Protein AF-A0A7W1HFE2-F1 (afdb_monomer_lite)

Sequence (95 aa):
MDTNTKRPKNLLSELVVEIARILEVDYEGAASTTFRKEKKKKGFEGDATFYFKNVAVIRGKSDINLSIDPPPELVIEVDITHGSLPKFPIFLRSA

Secondary structure (DSSP, 8-state):
---TTHHHHHHHHHHHHHHHHHTT---EETT-S---S----SS---SEEEESSSHHHHTT-SS--TTTSPPPSEEE-----SS------------

Structure (mmCIF, N/CA/C/O backbone):
data_AF-A0A7W1HFE2-F1
#
_entry.id   AF-A0A7W1HFE2-F1
#
loop_
_atom_site.group_PDB
_atom_site.id
_atom_site.type_symbol
_atom_site.label_atom_id
_atom_site.label_alt_id
_atom_site.label_comp_id
_atom_site.label_asym_id
_atom_site.label_entity_id
_atom_site.label_seq_id
_atom_site.pdbx_PDB_ins_code
_atom_site.Cartn_x
_atom_site.Cartn_y
_atom_site.Cartn_z
_atom_site.occupancy
_atom_site.B_iso_or_equiv
_atom_site.auth_seq_id
_atom_site.auth_comp_id
_atom_site.auth_asym_id
_atom_site.auth_atom_id
_atom_site.pdbx_PDB_model_num
ATOM 1 N N . MET A 1 1 ? -6.449 24.382 -7.184 1.00 43.28 1 MET A N 1
ATOM 2 C CA . MET A 1 1 ? -6.443 22.922 -6.936 1.00 43.28 1 MET A CA 1
ATOM 3 C C . MET A 1 1 ? -5.002 22.558 -6.637 1.00 43.28 1 MET A C 1
ATOM 5 O O . MET A 1 1 ? -4.181 22.696 -7.529 1.00 43.28 1 MET A O 1
ATOM 9 N N . ASP A 1 2 ? -4.688 22.265 -5.377 1.00 45.16 2 ASP A N 1
ATOM 10 C CA . ASP A 1 2 ? -3.312 22.270 -4.866 1.00 45.16 2 ASP A CA 1
ATOM 11 C C . ASP A 1 2 ? -2.477 21.118 -5.457 1.00 45.16 2 ASP A C 1
ATOM 13 O O . ASP A 1 2 ? -2.805 19.939 -5.301 1.00 45.16 2 ASP A O 1
ATOM 17 N N . THR A 1 3 ? -1.452 21.464 -6.234 1.00 50.53 3 THR A N 1
ATOM 18 C CA . THR A 1 3 ? -0.586 20.526 -6.964 1.00 50.53 3 THR A CA 1
ATOM 19 C C . THR A 1 3 ? 0.562 20.002 -6.107 1.00 50.53 3 THR A C 1
ATOM 21 O O . THR A 1 3 ? 1.232 19.055 -6.516 1.00 50.53 3 THR A O 1
ATOM 24 N N . ASN A 1 4 ? 0.787 20.591 -4.928 1.00 52.66 4 ASN A N 1
ATOM 25 C CA . ASN A 1 4 ? 1.964 20.305 -4.115 1.00 52.66 4 ASN A CA 1
ATOM 26 C C . ASN A 1 4 ? 1.852 18.959 -3.376 1.00 52.66 4 ASN A C 1
ATOM 28 O O . ASN A 1 4 ? 2.805 18.190 -3.348 1.00 52.66 4 ASN A O 1
ATOM 32 N N . THR A 1 5 ? 0.658 18.594 -2.894 1.00 53.22 5 THR A N 1
ATOM 33 C CA . THR A 1 5 ? 0.414 17.324 -2.176 1.00 53.22 5 THR A CA 1
ATOM 34 C C . THR A 1 5 ? 0.399 16.090 -3.076 1.00 53.22 5 THR A C 1
ATOM 36 O O . THR A 1 5 ? 0.737 14.992 -2.644 1.00 53.22 5 THR A O 1
ATOM 39 N N . LYS A 1 6 ? 0.048 16.247 -4.357 1.00 59.28 6 LYS A N 1
ATOM 40 C CA . LYS A 1 6 ? -0.051 15.110 -5.288 1.00 59.28 6 LYS A CA 1
ATOM 41 C C . LYS A 1 6 ? 1.307 14.564 -5.724 1.00 59.28 6 LYS A C 1
ATOM 43 O O . LYS A 1 6 ? 1.410 13.377 -6.012 1.00 59.28 6 LYS A O 1
ATOM 48 N N . ARG A 1 7 ? 2.337 15.414 -5.797 1.00 68.56 7 ARG A N 1
ATOM 49 C CA . ARG A 1 7 ? 3.654 15.009 -6.310 1.00 68.56 7 ARG A CA 1
ATOM 50 C C . ARG A 1 7 ? 4.366 13.990 -5.408 1.00 68.56 7 ARG A C 1
ATOM 52 O O . ARG A 1 7 ? 4.742 12.950 -5.937 1.00 68.56 7 ARG A O 1
ATOM 59 N N . PRO A 1 8 ? 4.530 14.219 -4.090 1.00 75.44 8 PRO A N 1
ATOM 60 C CA . PRO A 1 8 ? 5.283 13.294 -3.240 1.00 75.44 8 PRO A CA 1
ATOM 61 C C . PRO A 1 8 ? 4.614 11.922 -3.118 1.00 75.44 8 PRO A C 1
ATOM 63 O O . PRO A 1 8 ? 5.281 10.903 -3.258 1.00 75.44 8 PRO A O 1
ATOM 66 N N . LYS A 1 9 ? 3.285 11.889 -2.950 1.00 75.75 9 LYS A N 1
ATOM 67 C CA . LYS A 1 9 ? 2.500 10.646 -2.910 1.00 75.75 9 LYS A CA 1
ATOM 68 C C . LYS A 1 9 ? 2.717 9.789 -4.160 1.00 75.75 9 LYS A C 1
ATOM 70 O O . LYS A 1 9 ? 2.949 8.586 -4.047 1.00 75.75 9 LYS A O 1
ATOM 75 N N . ASN A 1 10 ? 2.601 10.394 -5.343 1.00 80.62 10 ASN A N 1
ATOM 76 C CA . ASN A 1 10 ? 2.713 9.660 -6.601 1.00 80.62 10 ASN A CA 1
ATOM 77 C C . ASN A 1 10 ? 4.125 9.103 -6.786 1.00 80.62 10 ASN A C 1
ATOM 79 O O . ASN A 1 10 ? 4.262 7.925 -7.087 1.00 80.62 10 ASN A O 1
ATOM 83 N N . LEU A 1 11 ? 5.152 9.909 -6.501 1.00 83.81 11 LEU A N 1
ATOM 84 C CA . LEU A 1 11 ? 6.547 9.470 -6.578 1.00 83.81 11 LEU A CA 1
ATOM 85 C C . LEU A 1 11 ? 6.834 8.291 -5.642 1.00 83.81 11 LEU A C 1
ATOM 87 O O . LEU A 1 11 ? 7.472 7.327 -6.050 1.00 83.81 11 LEU A O 1
ATOM 91 N N . LEU A 1 12 ? 6.341 8.336 -4.401 1.00 86.31 12 LEU A N 1
ATOM 92 C CA . LEU A 1 12 ? 6.504 7.227 -3.457 1.00 86.31 12 LEU A CA 1
ATOM 93 C C . LEU A 1 12 ? 5.760 5.968 -3.917 1.00 86.31 12 LEU A C 1
ATOM 95 O O . LEU A 1 12 ? 6.280 4.865 -3.783 1.00 86.31 12 LEU A O 1
ATOM 99 N N . SER A 1 13 ? 4.568 6.128 -4.491 1.00 86.69 13 SER A N 1
ATOM 100 C CA . SER A 1 13 ? 3.792 5.005 -5.026 1.00 86.69 13 SER A CA 1
ATOM 101 C C . SER A 1 13 ? 4.492 4.358 -6.226 1.00 86.69 13 SER A C 1
ATOM 103 O O . SER A 1 13 ? 4.592 3.136 -6.290 1.00 86.69 13 SER A O 1
ATOM 105 N N . GLU A 1 14 ? 5.011 5.168 -7.152 1.00 88.06 14 GLU A N 1
ATOM 106 C CA . GLU A 1 14 ? 5.792 4.713 -8.308 1.00 88.06 14 GLU A CA 1
ATOM 107 C C . GLU A 1 14 ? 7.075 4.006 -7.868 1.00 88.06 14 GLU A C 1
ATOM 109 O O . GLU A 1 14 ? 7.376 2.925 -8.365 1.00 88.06 14 GLU A O 1
ATOM 114 N N . LEU A 1 15 ? 7.787 4.554 -6.879 1.00 90.62 15 LEU A N 1
ATOM 115 C CA . LEU A 1 15 ? 8.989 3.932 -6.329 1.00 90.62 15 LEU A CA 1
ATOM 116 C C . LEU A 1 15 ? 8.700 2.540 -5.755 1.00 90.62 15 LEU A C 1
ATOM 118 O O . LEU A 1 15 ? 9.439 1.600 -6.031 1.00 90.62 15 LEU A O 1
ATOM 122 N N . VAL A 1 16 ? 7.625 2.392 -4.977 1.00 90.75 16 VAL A N 1
ATOM 123 C CA . VAL A 1 16 ? 7.226 1.091 -4.417 1.00 90.75 16 VAL A CA 1
ATOM 124 C C . VAL A 1 16 ? 6.904 0.088 -5.522 1.00 90.75 16 VAL A C 1
ATOM 126 O O . VAL A 1 16 ? 7.335 -1.061 -5.443 1.00 90.75 16 VAL A O 1
ATOM 129 N N . VAL A 1 17 ? 6.188 0.521 -6.561 1.00 91.38 17 VAL A N 1
ATOM 130 C CA . VAL A 1 17 ? 5.875 -0.319 -7.723 1.00 91.38 17 VAL A CA 1
ATOM 131 C C . VAL A 1 17 ? 7.145 -0.769 -8.442 1.00 91.38 17 VAL A C 1
ATOM 133 O O . VAL A 1 17 ? 7.286 -1.954 -8.730 1.00 91.38 17 VAL A O 1
ATOM 136 N N . GLU A 1 18 ? 8.081 0.140 -8.709 1.00 93.75 18 GLU A N 1
ATOM 137 C CA . GLU A 1 18 ? 9.337 -0.206 -9.378 1.00 93.75 18 GLU A CA 1
ATOM 138 C C . GLU A 1 18 ? 10.197 -1.150 -8.531 1.00 93.75 18 GLU A C 1
ATOM 140 O O . GLU A 1 18 ? 10.735 -2.120 -9.058 1.00 93.75 18 GLU A O 1
ATOM 145 N N . ILE A 1 19 ? 10.262 -0.946 -7.212 1.00 94.94 19 ILE A N 1
ATOM 146 C CA . ILE A 1 19 ? 10.945 -1.878 -6.305 1.00 94.94 19 ILE A CA 1
ATOM 147 C C . ILE A 1 19 ? 10.291 -3.264 -6.366 1.00 94.94 19 ILE A C 1
ATOM 149 O O . ILE A 1 19 ? 10.998 -4.257 -6.510 1.00 94.94 19 ILE A O 1
ATOM 153 N N . ALA A 1 20 ? 8.960 -3.348 -6.299 1.00 93.44 20 ALA A N 1
ATOM 154 C CA . ALA A 1 20 ? 8.251 -4.624 -6.378 1.00 93.44 20 ALA A CA 1
ATOM 155 C C . ALA A 1 20 ? 8.508 -5.337 -7.715 1.00 93.44 20 ALA A C 1
ATOM 157 O O . ALA A 1 20 ? 8.765 -6.538 -7.725 1.00 93.44 20 ALA A O 1
ATOM 158 N N . ARG A 1 21 ? 8.530 -4.594 -8.830 1.00 92.00 21 ARG A N 1
ATOM 159 C CA . ARG A 1 21 ? 8.869 -5.124 -10.161 1.00 92.00 21 ARG A CA 1
ATOM 160 C C . ARG A 1 21 ? 10.294 -5.659 -10.229 1.00 92.00 21 ARG A C 1
ATOM 162 O O . ARG A 1 21 ? 10.487 -6.773 -10.697 1.00 92.00 21 ARG A O 1
ATOM 169 N N . ILE A 1 22 ? 11.277 -4.888 -9.759 1.00 96.81 22 ILE A N 1
ATOM 170 C CA . ILE A 1 22 ? 12.696 -5.282 -9.764 1.00 96.81 22 ILE A CA 1
ATOM 171 C C . ILE A 1 22 ? 12.925 -6.526 -8.902 1.00 96.81 22 ILE A C 1
ATOM 173 O O . ILE A 1 22 ? 13.741 -7.374 -9.249 1.00 96.81 22 ILE A O 1
ATOM 177 N N . LEU A 1 23 ? 12.211 -6.632 -7.781 1.00 96.50 23 LEU A N 1
ATOM 178 C CA . LEU A 1 23 ? 12.295 -7.775 -6.874 1.00 96.50 23 LEU A CA 1
ATOM 179 C C . LEU A 1 23 ? 11.399 -8.953 -7.290 1.00 96.50 23 LEU A C 1
ATOM 181 O O . LEU A 1 23 ? 11.365 -9.947 -6.570 1.00 96.50 23 LEU A O 1
ATOM 185 N N . GLU A 1 24 ? 10.668 -8.841 -8.404 1.00 96.19 24 GLU A N 1
ATOM 186 C CA . GLU A 1 24 ? 9.688 -9.831 -8.875 1.00 96.19 24 GLU A CA 1
ATOM 187 C C . GLU A 1 24 ? 8.655 -10.228 -7.800 1.00 96.19 24 GLU A C 1
ATOM 189 O O . GLU A 1 24 ? 8.185 -11.364 -7.725 1.00 96.19 24 GLU A O 1
ATOM 194 N N . VAL A 1 25 ? 8.280 -9.269 -6.950 1.00 94.38 25 VAL A N 1
ATOM 195 C CA . VAL A 1 25 ? 7.262 -9.441 -5.912 1.00 94.38 25 VAL A CA 1
ATOM 196 C C . VAL A 1 25 ? 5.909 -9.023 -6.478 1.00 94.38 25 VAL A C 1
ATOM 198 O O . VAL A 1 25 ? 5.731 -7.879 -6.901 1.00 94.38 25 VAL A O 1
ATOM 201 N N . ASP A 1 26 ? 4.940 -9.941 -6.464 1.00 94.19 26 ASP A N 1
ATOM 202 C CA . ASP A 1 26 ? 3.567 -9.620 -6.856 1.00 94.19 26 ASP A CA 1
ATOM 203 C C . ASP A 1 26 ? 2.973 -8.582 -5.897 1.00 94.19 26 ASP A C 1
ATOM 205 O O . ASP A 1 26 ? 3.245 -8.590 -4.692 1.00 94.19 26 ASP A O 1
ATOM 209 N N . TYR A 1 27 ? 2.160 -7.674 -6.428 1.00 91.56 27 TYR A N 1
ATOM 210 C CA . TYR A 1 27 ? 1.559 -6.609 -5.637 1.00 91.56 27 TYR A CA 1
ATOM 211 C C . TYR A 1 27 ? 0.146 -6.257 -6.111 1.00 91.56 27 TYR A C 1
ATOM 213 O O . TYR A 1 27 ? -0.226 -6.458 -7.268 1.00 91.56 27 TYR A O 1
ATOM 221 N N . GLU A 1 28 ? -0.649 -5.697 -5.203 1.00 89.31 28 GLU A N 1
ATOM 222 C CA . GLU A 1 28 ? -1.948 -5.091 -5.499 1.00 89.31 28 GLU A CA 1
ATOM 223 C C . GLU A 1 28 ? -2.039 -3.753 -4.764 1.00 89.31 28 GLU A C 1
ATOM 225 O O . GLU A 1 28 ? -1.972 -3.694 -3.536 1.00 89.31 28 GLU A O 1
ATOM 230 N N . GLY A 1 29 ? -2.142 -2.659 -5.516 1.00 78.75 29 GLY A N 1
ATOM 231 C CA . GLY A 1 29 ? -2.259 -1.321 -4.944 1.00 78.75 29 GLY A CA 1
ATOM 232 C C . GLY A 1 29 ? -3.725 -0.925 -4.818 1.00 78.75 29 GLY A C 1
ATOM 233 O O . GLY A 1 29 ? -4.392 -0.747 -5.835 1.00 78.75 29 GLY A O 1
ATOM 234 N N . ALA A 1 30 ? -4.229 -0.675 -3.607 1.00 59.97 30 ALA A N 1
ATOM 235 C CA . ALA A 1 30 ? -5.632 -0.263 -3.439 1.00 59.97 30 ALA A CA 1
ATOM 236 C C . ALA A 1 30 ? -5.905 1.175 -3.940 1.00 59.97 30 ALA A C 1
ATOM 238 O O . ALA A 1 30 ? -7.052 1.606 -4.027 1.00 59.97 30 ALA A O 1
ATOM 239 N N . ALA A 1 31 ? -4.854 1.915 -4.317 1.00 54.16 31 ALA A N 1
ATOM 240 C CA . ALA A 1 31 ? -4.927 3.234 -4.949 1.00 54.16 31 ALA A CA 1
ATOM 241 C C . ALA A 1 31 ? -4.776 3.197 -6.490 1.00 54.16 31 ALA A C 1
ATOM 243 O O . ALA A 1 31 ? -4.714 4.252 -7.120 1.00 54.16 31 ALA A O 1
ATOM 244 N N . SER A 1 32 ? -4.706 2.009 -7.110 1.00 40.62 32 SER A N 1
ATOM 245 C CA . SER A 1 32 ? -4.401 1.814 -8.543 1.00 40.62 32 SER A CA 1
ATOM 246 C C . SER A 1 32 ? -5.554 2.120 -9.510 1.00 40.62 32 SER A C 1
ATOM 248 O O . SER A 1 32 ? -5.478 1.835 -10.706 1.00 40.62 32 SER A O 1
ATOM 250 N N . THR A 1 33 ? -6.625 2.748 -9.052 1.00 35.31 33 THR A N 1
ATOM 251 C CA . THR A 1 33 ? -7.455 3.522 -9.968 1.00 35.31 33 THR A CA 1
ATOM 252 C C . THR A 1 33 ? -7.306 4.963 -9.579 1.00 35.31 33 THR A C 1
ATOM 254 O O . THR A 1 33 ? -7.276 5.320 -8.407 1.00 35.31 33 THR A O 1
ATOM 257 N N . THR A 1 34 ? -7.176 5.801 -10.591 1.00 39.84 34 THR A N 1
ATOM 258 C CA . THR A 1 34 ? -7.368 7.236 -10.530 1.00 39.84 34 THR A CA 1
ATOM 259 C C . THR A 1 34 ? -8.694 7.543 -9.821 1.00 39.84 34 THR A C 1
ATOM 261 O O . THR A 1 34 ? -9.708 7.822 -10.455 1.00 39.84 34 THR A O 1
ATOM 264 N N . PHE A 1 35 ? -8.715 7.483 -8.492 1.00 41.16 35 PHE A N 1
ATOM 265 C CA . PHE A 1 35 ? -9.868 7.816 -7.688 1.00 41.16 35 PHE A CA 1
ATOM 266 C C . PHE A 1 35 ? -9.910 9.334 -7.654 1.00 41.16 35 PHE A C 1
ATOM 268 O O . PHE A 1 35 ? -9.346 10.022 -6.798 1.00 41.16 35 PHE A O 1
ATOM 275 N N . ARG A 1 36 ? -10.620 9.870 -8.653 1.00 32.31 36 ARG A N 1
ATOM 276 C CA . ARG A 1 36 ? -11.507 11.001 -8.422 1.00 32.31 36 ARG A CA 1
ATOM 277 C C . ARG A 1 36 ? -12.097 10.831 -7.024 1.00 32.31 36 ARG A C 1
ATOM 279 O O . ARG A 1 36 ? -12.649 9.782 -6.706 1.00 32.31 36 ARG A O 1
ATOM 286 N N . LYS A 1 37 ? -11.913 11.868 -6.208 1.00 41.03 37 LYS A N 1
ATOM 287 C CA . LYS A 1 37 ? -12.656 12.116 -4.975 1.00 41.03 37 LYS A CA 1
ATOM 288 C C . LYS A 1 37 ? -14.090 11.623 -5.152 1.00 41.03 37 LYS A C 1
ATOM 290 O O . LYS A 1 37 ? -14.834 12.302 -5.840 1.00 41.03 37 LYS A O 1
ATOM 295 N N . GLU A 1 38 ? -14.418 10.467 -4.590 1.00 36.72 38 GLU A N 1
ATOM 296 C CA . GLU A 1 38 ? -15.760 10.032 -4.186 1.00 36.72 38 GLU A CA 1
ATOM 297 C C . GLU A 1 38 ? -15.744 8.529 -3.907 1.00 36.72 38 GLU A C 1
ATOM 299 O O . GLU A 1 38 ? -16.135 7.707 -4.727 1.00 36.72 38 GLU A O 1
ATOM 304 N N . LYS A 1 39 ? -15.303 8.165 -2.705 1.00 35.94 39 LYS A N 1
ATOM 305 C CA . LYS A 1 39 ? -16.185 7.575 -1.689 1.00 35.94 39 LYS A CA 1
ATOM 306 C C . LYS A 1 39 ? -15.358 7.247 -0.452 1.00 35.94 39 LYS A C 1
ATOM 308 O O . LYS A 1 39 ? -14.605 6.290 -0.408 1.00 35.94 39 LYS A O 1
ATOM 313 N N . LYS A 1 40 ? -15.546 8.104 0.550 1.00 52.09 40 LYS A N 1
ATOM 314 C CA . LYS A 1 40 ? -15.226 7.861 1.955 1.00 52.09 40 LYS A CA 1
ATOM 315 C C . LYS A 1 40 ? -15.965 6.609 2.418 1.00 52.09 40 LYS A C 1
ATOM 317 O O . LYS A 1 40 ? -17.190 6.593 2.263 1.00 52.09 40 LYS A O 1
ATOM 322 N N . LYS A 1 41 ? -15.268 5.653 3.040 1.00 37.31 41 LYS A N 1
A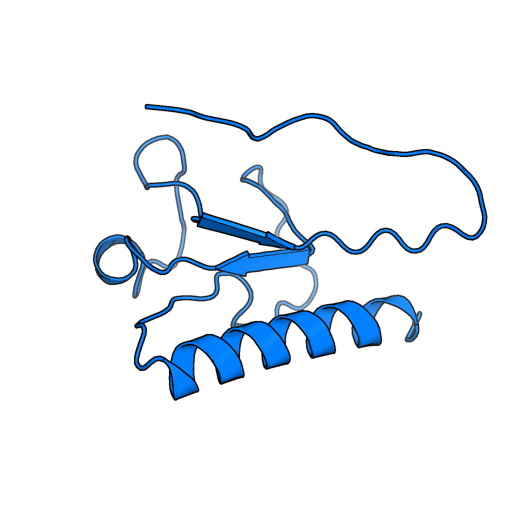TOM 323 C CA . LYS A 1 41 ? -15.827 4.730 4.046 1.00 37.31 41 LYS A CA 1
ATOM 324 C C . LYS A 1 41 ? -14.718 3.851 4.654 1.00 37.31 41 LYS A C 1
ATOM 326 O O . LYS A 1 41 ? -14.497 2.731 4.228 1.00 37.31 41 LYS A O 1
ATOM 331 N N . LYS A 1 42 ? -14.134 4.351 5.749 1.00 41.44 42 LYS A N 1
ATOM 332 C CA . LYS A 1 42 ? -13.686 3.592 6.936 1.00 41.44 42 LYS A CA 1
ATOM 333 C C . LYS A 1 42 ? -12.914 2.285 6.659 1.00 41.44 42 LYS A C 1
ATOM 335 O O . LYS A 1 42 ? -13.326 1.216 7.102 1.00 41.44 42 LYS A O 1
ATOM 340 N N . GLY A 1 43 ? -11.727 2.387 6.078 1.00 48.25 43 GLY A N 1
ATOM 341 C CA . GLY A 1 43 ? -10.713 1.337 6.198 1.00 48.25 43 GLY A CA 1
ATOM 342 C C . GLY A 1 43 ? -9.332 1.904 5.918 1.00 48.25 43 GLY A C 1
ATOM 343 O O . GLY A 1 43 ? -9.214 2.581 4.914 1.00 48.25 43 GLY A O 1
ATOM 344 N N . PHE A 1 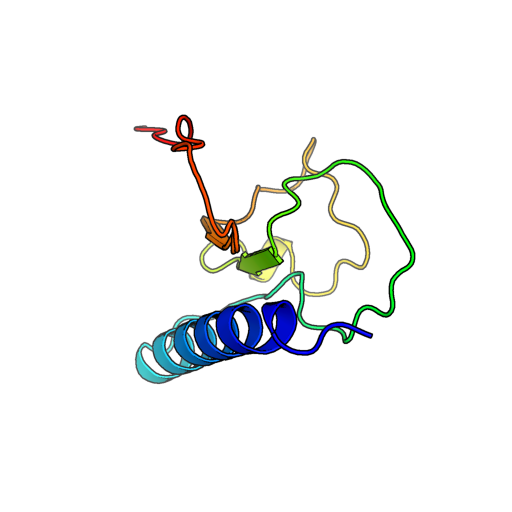44 ? -8.353 1.683 6.814 1.00 54.50 44 PHE A N 1
ATOM 345 C CA . PHE A 1 44 ? -6.920 2.047 6.699 1.00 54.50 44 PHE A CA 1
ATOM 346 C C . PHE A 1 44 ? -6.607 3.013 5.531 1.00 54.50 44 PHE A C 1
ATOM 348 O O . PHE A 1 44 ? -6.026 2.622 4.519 1.00 54.50 44 PHE A O 1
ATOM 355 N N . GLU A 1 45 ? -7.079 4.263 5.638 1.00 58.41 45 GLU A N 1
ATOM 356 C CA . GLU A 1 45 ? -7.066 5.228 4.528 1.00 58.41 45 GLU A CA 1
ATOM 357 C C . GLU A 1 45 ? -5.720 5.968 4.517 1.00 58.41 45 GLU A C 1
ATOM 359 O O . GLU A 1 45 ? -5.647 7.143 4.867 1.00 58.41 45 GLU A O 1
ATOM 364 N N . GLY A 1 46 ? -4.648 5.270 4.136 1.00 66.88 46 GLY A N 1
ATOM 365 C CA . GLY A 1 46 ? -3.412 5.939 3.730 1.00 66.88 46 GLY A CA 1
ATOM 366 C C . GLY A 1 46 ? -3.577 6.634 2.381 1.00 66.88 46 GLY A C 1
ATOM 367 O O . GLY A 1 46 ? -4.443 6.282 1.577 1.00 66.88 46 GLY A O 1
ATOM 368 N N . ASP A 1 47 ? -2.699 7.587 2.085 1.00 75.62 47 ASP A N 1
ATOM 369 C CA . ASP A 1 47 ? -2.584 8.189 0.758 1.00 75.62 47 ASP A CA 1
ATOM 370 C C . ASP A 1 47 ? -2.366 7.136 -0.338 1.00 75.62 47 ASP A C 1
ATOM 372 O O . ASP A 1 47 ? -2.906 7.275 -1.438 1.00 75.62 47 ASP A O 1
ATOM 376 N N . ALA A 1 48 ? -1.619 6.073 -0.046 1.00 82.25 48 ALA A N 1
ATOM 377 C CA . ALA A 1 48 ? -1.538 4.873 -0.872 1.00 82.25 48 ALA A CA 1
ATOM 378 C C . ALA A 1 48 ? -1.390 3.631 0.011 1.00 82.25 48 ALA A C 1
ATOM 380 O O . ALA A 1 48 ? -0.769 3.697 1.069 1.00 82.25 48 ALA A O 1
ATOM 381 N N . THR A 1 49 ? -1.926 2.493 -0.423 1.00 85.56 49 THR A N 1
ATOM 382 C CA . THR A 1 49 ? -1.760 1.217 0.281 1.00 85.56 49 THR A CA 1
ATOM 383 C C . THR A 1 49 ? -1.444 0.092 -0.694 1.00 85.56 49 THR A C 1
ATOM 385 O O . THR A 1 49 ? -1.909 0.103 -1.839 1.00 85.56 49 THR A O 1
ATOM 388 N N . PHE A 1 50 ? -0.636 -0.866 -0.244 1.00 88.44 50 PHE A N 1
ATOM 389 C CA . PHE A 1 50 ? -0.168 -1.986 -1.051 1.00 88.44 50 PHE A CA 1
ATOM 390 C C . PHE A 1 50 ? -0.308 -3.302 -0.297 1.00 88.44 50 PHE A C 1
ATOM 392 O O . PHE A 1 50 ? 0.013 -3.398 0.892 1.00 88.44 50 PHE A O 1
ATOM 399 N N . TYR A 1 51 ? -0.747 -4.310 -1.042 1.00 91.19 51 TYR A N 1
ATOM 400 C CA . TYR A 1 51 ? -0.671 -5.710 -0.672 1.00 91.19 51 TYR A CA 1
ATOM 401 C C . TYR A 1 51 ? 0.475 -6.372 -1.428 1.00 91.19 51 TYR A C 1
ATOM 403 O O . TYR A 1 51 ? 0.632 -6.125 -2.620 1.00 91.19 51 TYR A O 1
ATOM 411 N N . PHE A 1 52 ? 1.223 -7.242 -0.757 1.00 91.00 52 PHE A N 1
ATOM 412 C CA . PHE A 1 52 ? 2.302 -8.046 -1.343 1.00 91.00 52 PHE A CA 1
ATOM 413 C C . PHE A 1 52 ? 2.132 -9.531 -1.030 1.00 91.00 52 PHE A C 1
ATOM 415 O O . PHE A 1 52 ? 2.274 -10.383 -1.900 1.00 91.00 52 PHE A O 1
ATOM 422 N N . LYS A 1 53 ? 1.777 -9.868 0.217 1.00 91.12 53 LYS A N 1
ATOM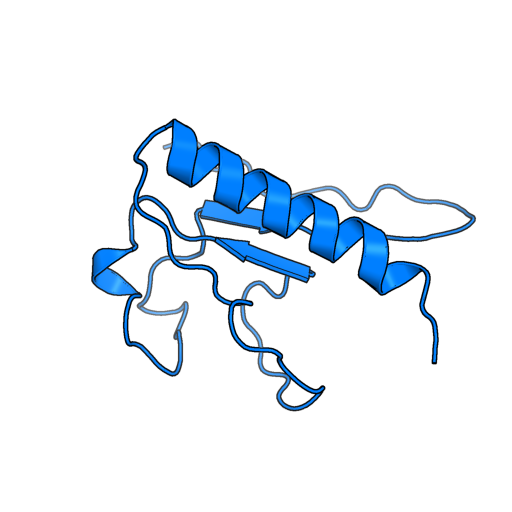 423 C CA . LYS A 1 53 ? 1.591 -11.272 0.624 1.00 91.12 53 LYS A CA 1
ATOM 424 C C . LYS A 1 53 ? 0.189 -11.766 0.301 1.00 91.12 53 LYS A C 1
ATOM 426 O O . LYS A 1 53 ? 0.006 -12.901 -0.122 1.00 91.12 53 LYS A O 1
ATOM 431 N N . ASN A 1 54 ? -0.801 -10.897 0.480 1.0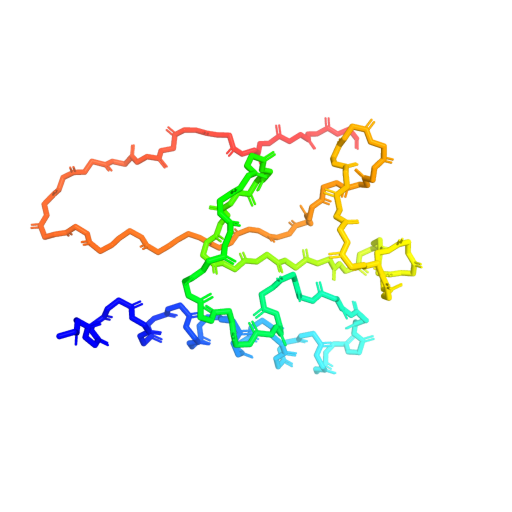0 89.06 54 ASN A N 1
ATOM 432 C CA . ASN A 1 54 ? -2.213 -11.235 0.333 1.00 89.06 54 ASN A CA 1
ATOM 433 C C . ASN A 1 54 ? -2.797 -10.876 -1.044 1.00 89.06 54 ASN A C 1
ATOM 435 O O . ASN A 1 54 ? -4.014 -10.781 -1.200 1.00 89.06 54 ASN A O 1
ATOM 439 N N . VAL A 1 55 ? -1.948 -10.705 -2.060 1.00 90.38 55 VAL A N 1
ATOM 440 C CA . VAL A 1 55 ? -2.356 -10.276 -3.409 1.00 90.38 55 VAL A CA 1
ATOM 441 C C . VAL A 1 55 ? -3.419 -11.192 -3.998 1.00 90.38 55 VAL A C 1
ATOM 443 O O . VAL A 1 55 ? -4.454 -10.710 -4.442 1.00 90.38 55 VAL A O 1
ATOM 446 N N . ALA A 1 56 ? -3.234 -12.510 -3.916 1.00 90.56 56 ALA A N 1
ATOM 447 C CA . ALA A 1 56 ? -4.203 -13.475 -4.437 1.00 90.56 56 ALA A CA 1
ATOM 448 C C . ALA A 1 56 ? -5.592 -13.378 -3.772 1.00 90.56 56 ALA A C 1
ATOM 450 O O . ALA A 1 56 ? -6.595 -13.721 -4.389 1.00 90.56 56 ALA A O 1
ATOM 451 N N . VAL A 1 57 ? -5.659 -12.910 -2.521 1.00 89.00 57 VAL A N 1
ATOM 452 C CA . VAL A 1 57 ? -6.912 -12.769 -1.759 1.00 89.00 57 VAL A CA 1
ATOM 453 C C . VAL A 1 57 ? -7.635 -11.468 -2.105 1.00 89.00 57 VAL A C 1
ATOM 455 O O . VAL A 1 57 ? -8.863 -11.408 -2.020 1.00 89.00 57 VAL A O 1
ATOM 458 N N . ILE A 1 58 ? -6.883 -10.426 -2.458 1.00 87.88 58 ILE A N 1
ATOM 459 C CA . ILE A 1 58 ? -7.400 -9.073 -2.687 1.00 87.88 58 ILE A CA 1
ATOM 460 C C . ILE A 1 58 ? -7.648 -8.793 -4.171 1.00 87.88 58 ILE A C 1
ATOM 462 O O . ILE A 1 58 ? -8.594 -8.082 -4.513 1.00 87.88 58 ILE A O 1
ATOM 466 N N . ARG A 1 59 ? -6.835 -9.362 -5.064 1.00 86.81 59 ARG A N 1
ATOM 467 C CA . ARG A 1 59 ? -6.900 -9.120 -6.506 1.00 86.81 59 ARG A CA 1
ATOM 468 C C . ARG A 1 59 ? -8.301 -9.388 -7.052 1.00 86.81 59 ARG A C 1
ATOM 470 O O . ARG A 1 59 ? -8.892 -10.441 -6.830 1.00 86.81 59 ARG A O 1
ATOM 477 N N . GLY A 1 60 ? -8.828 -8.411 -7.789 1.00 82.94 60 GLY A N 1
ATOM 478 C CA . GLY A 1 60 ? -10.157 -8.478 -8.400 1.00 82.94 60 GLY A CA 1
ATOM 479 C C . GLY A 1 60 ? -11.329 -8.158 -7.463 1.00 82.94 60 GLY A C 1
ATOM 480 O O . GLY A 1 60 ? -12.460 -8.076 -7.943 1.00 82.94 60 GLY A O 1
ATOM 481 N N . LYS A 1 61 ? -11.104 -7.929 -6.161 1.00 82.31 61 LYS A N 1
ATOM 482 C CA . LYS A 1 61 ? -12.153 -7.429 -5.262 1.00 82.31 61 LYS A CA 1
ATOM 483 C C . LYS A 1 61 ? -12.381 -5.939 -5.494 1.00 82.31 61 LYS A C 1
ATOM 485 O O . LYS A 1 61 ? -11.453 -5.138 -5.444 1.00 82.31 61 LYS A O 1
ATOM 490 N N . SER A 1 62 ? -13.636 -5.563 -5.727 1.00 75.50 62 SER A N 1
ATOM 491 C CA . SER A 1 62 ? -14.040 -4.161 -5.898 1.00 75.50 62 SER A CA 1
ATOM 492 C C . SER A 1 62 ? -14.236 -3.416 -4.577 1.00 75.50 62 SER A C 1
ATOM 494 O O . SER A 1 62 ? -14.233 -2.189 -4.569 1.00 75.50 62 SER A O 1
ATOM 496 N N . ASP A 1 63 ? -14.460 -4.147 -3.484 1.00 77.94 63 ASP A N 1
ATOM 497 C CA . ASP A 1 63 ? -14.620 -3.615 -2.132 1.00 77.94 63 ASP A CA 1
ATOM 498 C C . ASP A 1 63 ? -13.864 -4.524 -1.158 1.00 77.94 63 ASP A C 1
ATOM 500 O O . ASP A 1 63 ? -13.935 -5.750 -1.280 1.00 77.94 63 ASP A O 1
ATOM 504 N N . ILE A 1 64 ? -13.116 -3.924 -0.233 1.00 79.94 64 ILE A N 1
ATOM 505 C CA . ILE A 1 64 ? -12.279 -4.638 0.737 1.00 79.94 64 ILE A CA 1
ATOM 506 C C . ILE A 1 64 ? -12.907 -4.452 2.113 1.00 79.94 64 ILE A C 1
ATOM 508 O O . ILE A 1 64 ? -12.917 -3.350 2.664 1.00 79.94 64 ILE A O 1
ATOM 512 N N . ASN A 1 65 ? -13.406 -5.538 2.698 1.00 80.50 65 ASN A N 1
ATOM 513 C CA . ASN A 1 65 ? -13.967 -5.524 4.039 1.00 80.50 65 ASN A CA 1
ATOM 514 C C . ASN A 1 65 ? -12.915 -5.987 5.045 1.00 80.50 65 ASN A C 1
ATOM 516 O O . ASN A 1 65 ? -12.758 -7.178 5.288 1.00 80.50 65 ASN A O 1
ATOM 520 N N . LEU A 1 66 ? -12.270 -5.041 5.723 1.00 78.88 66 LEU A N 1
ATOM 521 C CA . LEU A 1 66 ? -11.217 -5.316 6.712 1.00 78.88 66 LEU A CA 1
ATOM 522 C C . LEU A 1 66 ? -11.660 -6.117 7.952 1.00 78.88 66 LEU A C 1
ATOM 524 O O . LEU A 1 66 ? -10.827 -6.456 8.788 1.00 78.88 66 LEU A O 1
ATOM 528 N N . SER A 1 67 ? -12.955 -6.414 8.110 1.00 80.00 67 SER A N 1
ATOM 529 C CA . SER A 1 67 ? -13.412 -7.359 9.141 1.00 80.00 67 SER A CA 1
ATOM 530 C C . SER A 1 67 ? -13.136 -8.819 8.760 1.00 80.00 67 SER A C 1
ATOM 532 O O . SER A 1 67 ? -13.170 -9.686 9.629 1.00 80.00 67 SER A O 1
ATOM 534 N N . ILE A 1 68 ? -12.911 -9.096 7.471 1.00 81.69 68 ILE A N 1
ATOM 535 C CA . ILE A 1 68 ? -12.720 -10.445 6.912 1.00 81.69 68 ILE A CA 1
ATOM 536 C C . ILE A 1 68 ? -11.497 -10.538 5.994 1.00 81.69 68 ILE A C 1
ATOM 538 O O . ILE A 1 68 ? -10.842 -11.576 5.946 1.00 81.69 68 ILE A O 1
ATOM 542 N N . ASP A 1 69 ? -11.193 -9.466 5.270 1.00 84.44 69 ASP A N 1
ATOM 543 C CA . ASP 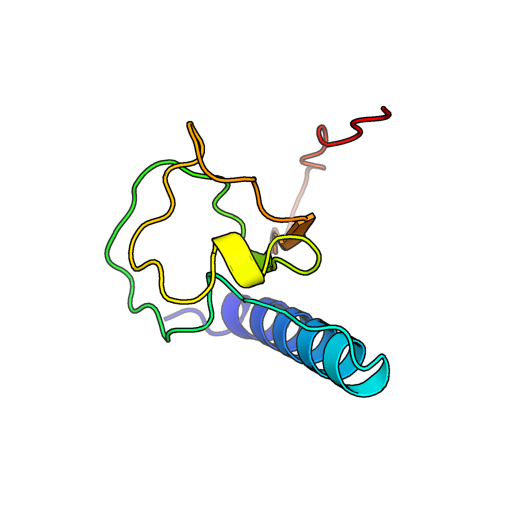A 1 69 ? -10.059 -9.367 4.371 1.00 84.44 69 ASP A CA 1
ATOM 544 C C . ASP A 1 69 ? -8.813 -8.943 5.150 1.00 84.44 69 ASP A C 1
ATOM 546 O O . ASP A 1 69 ? -8.911 -8.158 6.101 1.00 84.44 69 ASP A O 1
ATOM 550 N N . PRO A 1 70 ? -7.628 -9.440 4.758 1.00 86.44 70 PRO A N 1
ATOM 551 C CA . PRO A 1 70 ? -6.390 -9.010 5.382 1.00 86.44 70 PRO A CA 1
ATOM 552 C C . PRO A 1 70 ? -6.183 -7.499 5.178 1.00 86.44 70 PRO A C 1
ATOM 554 O O . PRO A 1 70 ? -6.587 -6.966 4.144 1.00 86.44 70 PRO A O 1
ATOM 557 N N . PRO A 1 71 ? -5.553 -6.795 6.134 1.00 86.81 71 PRO A N 1
ATOM 558 C CA . PRO A 1 71 ? -5.154 -5.405 5.947 1.00 86.81 71 PRO A CA 1
ATOM 559 C C . PRO A 1 71 ? -3.949 -5.296 4.994 1.00 86.81 71 PRO A C 1
ATOM 561 O O . PRO A 1 71 ? -3.210 -6.272 4.835 1.00 86.81 71 PRO A O 1
ATOM 564 N N . PRO A 1 72 ? -3.715 -4.121 4.380 1.00 86.88 72 PRO A N 1
ATOM 565 C CA . PRO A 1 72 ? -2.542 -3.902 3.536 1.00 86.88 72 PRO A CA 1
ATOM 566 C C . PRO A 1 72 ? -1.251 -4.006 4.353 1.00 86.88 72 PRO A C 1
ATOM 568 O O . PRO A 1 72 ? -1.202 -3.572 5.506 1.00 86.88 72 PRO A O 1
ATOM 571 N N . GLU A 1 73 ? -0.189 -4.548 3.754 1.00 88.94 73 GLU A N 1
ATOM 572 C CA . GLU A 1 73 ? 1.114 -4.644 4.424 1.00 88.94 73 GLU A CA 1
ATOM 573 C C . GLU A 1 73 ? 1.901 -3.329 4.392 1.00 88.94 73 GLU A C 1
ATOM 575 O O . GLU A 1 73 ? 2.779 -3.122 5.228 1.00 88.94 73 GLU A O 1
ATOM 580 N N . LEU A 1 74 ? 1.588 -2.432 3.454 1.00 87.31 74 LEU A N 1
ATOM 581 C CA . LEU A 1 74 ? 2.186 -1.104 3.380 1.00 87.31 74 LEU A CA 1
ATOM 582 C C . LEU A 1 74 ? 1.104 -0.039 3.240 1.00 87.31 74 LEU A C 1
ATOM 584 O O . LEU A 1 74 ? 0.232 -0.126 2.378 1.00 87.31 74 LEU A O 1
ATOM 588 N N . VAL A 1 75 ? 1.215 0.995 4.067 1.00 86.12 75 VAL A N 1
ATOM 589 C CA . VAL A 1 75 ? 0.380 2.196 4.054 1.00 86.12 75 VAL A CA 1
ATOM 590 C C . VAL A 1 75 ? 1.323 3.393 3.989 1.00 86.12 75 VAL A C 1
ATOM 592 O O . VAL A 1 75 ? 2.248 3.501 4.790 1.00 86.12 75 VAL A O 1
ATOM 595 N N . ILE A 1 76 ? 1.115 4.268 3.014 1.00 82.19 76 ILE A N 1
ATOM 596 C CA . ILE A 1 76 ? 1.865 5.508 2.821 1.00 82.19 76 ILE A CA 1
ATOM 597 C C . ILE A 1 76 ? 0.944 6.658 3.197 1.00 82.19 76 ILE A C 1
ATOM 599 O O . ILE A 1 76 ? -0.148 6.761 2.647 1.00 82.19 76 ILE A O 1
ATOM 603 N N . GLU A 1 77 ? 1.403 7.536 4.084 1.00 81.44 77 GLU A N 1
ATOM 604 C CA . GLU A 1 77 ? 0.747 8.797 4.435 1.00 81.44 77 GLU A CA 1
ATOM 605 C C . GLU A 1 77 ? 1.722 9.952 4.193 1.00 81.44 77 GLU A C 1
ATOM 607 O O . GLU A 1 77 ? 2.881 9.905 4.609 1.00 81.44 77 GLU A O 1
ATOM 612 N N . VAL A 1 78 ? 1.266 10.989 3.494 1.00 76.31 78 VAL A N 1
ATOM 613 C CA . VAL A 1 78 ? 2.052 12.176 3.162 1.00 76.31 78 VAL A CA 1
ATOM 614 C C . VAL A 1 78 ? 1.442 13.378 3.873 1.00 76.31 78 VAL A C 1
ATOM 616 O O . VAL A 1 78 ? 0.531 14.03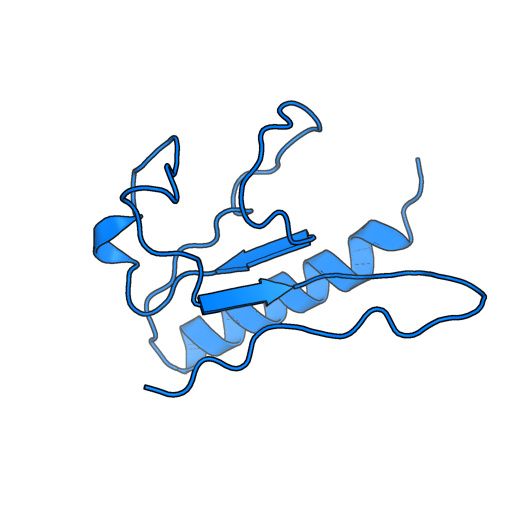3 3.370 1.00 76.31 78 VAL A O 1
ATOM 619 N N . ASP A 1 79 ? 1.986 13.708 5.043 1.00 74.56 79 ASP A N 1
ATOM 620 C CA . ASP A 1 79 ? 1.591 14.907 5.782 1.00 74.56 79 ASP A CA 1
ATOM 621 C C . ASP A 1 79 ? 2.462 16.106 5.361 1.00 74.56 79 ASP A C 1
ATOM 623 O O . ASP A 1 79 ? 3.625 16.222 5.753 1.00 74.56 79 ASP A O 1
ATOM 627 N N . ILE A 1 80 ? 1.918 17.001 4.528 1.00 67.31 80 ILE A N 1
ATOM 628 C CA . ILE A 1 80 ? 2.572 18.275 4.187 1.00 67.31 80 ILE A CA 1
ATOM 629 C C . ILE A 1 80 ? 2.063 19.352 5.145 1.00 67.31 80 ILE A C 1
ATOM 631 O O . ILE A 1 80 ? 1.177 20.138 4.809 1.00 67.31 80 ILE A O 1
ATOM 635 N N . THR A 1 81 ? 2.632 19.402 6.348 1.00 59.38 81 THR A N 1
ATOM 636 C CA . THR A 1 81 ? 2.481 20.552 7.246 1.00 59.38 81 THR A CA 1
ATOM 637 C C . THR A 1 81 ? 3.684 21.486 7.116 1.00 59.38 81 THR A C 1
ATOM 639 O O . THR A 1 81 ? 4.834 21.065 7.199 1.00 59.38 81 THR A O 1
ATOM 642 N N . HIS A 1 82 ? 3.439 22.792 6.967 1.00 57.50 82 HIS A N 1
ATOM 643 C CA . HIS A 1 82 ? 4.479 23.821 7.137 1.00 57.50 82 HIS A CA 1
ATOM 644 C C . HIS A 1 82 ? 4.800 24.110 8.622 1.00 57.50 82 HIS A C 1
ATOM 646 O O . HIS A 1 82 ? 5.556 25.028 8.925 1.00 57.50 82 HIS A O 1
ATOM 652 N N . GLY A 1 83 ? 4.265 23.320 9.556 1.00 54.12 83 GLY A N 1
ATOM 653 C CA . GLY A 1 83 ? 4.557 23.418 10.979 1.00 54.12 83 GLY A CA 1
ATOM 654 C C . GLY A 1 83 ? 3.923 22.282 11.782 1.00 54.12 83 GLY A C 1
ATOM 655 O O . GLY A 1 83 ? 2.716 22.080 11.719 1.00 54.12 83 GLY A O 1
ATOM 656 N N . SER A 1 84 ? 4.772 21.612 12.562 1.00 53.47 84 SER A N 1
ATOM 657 C CA . SER A 1 84 ? 4.489 20.974 13.857 1.00 53.47 84 SER A CA 1
ATOM 658 C C . SER A 1 84 ? 3.464 19.831 13.927 1.00 53.47 84 SER A C 1
ATOM 660 O O . SER A 1 84 ? 2.269 20.069 14.061 1.00 53.47 84 SER A O 1
ATOM 662 N N . LEU A 1 85 ? 3.974 18.598 14.036 1.00 53.59 85 LEU A N 1
ATOM 663 C CA . LEU A 1 85 ? 3.792 17.635 15.150 1.00 53.59 85 LEU A CA 1
ATOM 664 C C . LEU A 1 85 ? 3.872 16.193 14.614 1.00 53.59 85 LEU A C 1
ATOM 666 O O . LEU A 1 85 ? 3.211 15.875 13.627 1.00 53.59 85 LEU A O 1
ATOM 670 N N . PRO A 1 86 ? 4.648 15.296 15.252 1.00 52.19 86 PRO A N 1
ATOM 671 C CA . PRO A 1 86 ? 4.744 13.914 14.811 1.00 52.19 86 PRO A CA 1
ATOM 672 C C . PRO A 1 86 ? 3.428 13.194 15.113 1.00 52.19 86 PRO A C 1
ATOM 674 O O . PRO A 1 86 ? 3.093 12.945 16.271 1.00 52.19 86 PRO A O 1
ATOM 677 N N . LYS A 1 87 ? 2.686 12.816 14.071 1.00 56.09 87 LYS A N 1
ATOM 678 C CA . LYS A 1 87 ? 1.650 11.789 14.193 1.00 56.09 87 LYS A CA 1
ATOM 679 C C . LYS A 1 87 ? 2.320 10.420 14.105 1.00 56.09 87 LYS A C 1
ATOM 681 O O . LYS A 1 87 ? 2.370 9.812 13.048 1.00 56.09 87 LYS A O 1
ATOM 686 N N . PHE A 1 88 ? 2.852 9.945 15.223 1.00 63.88 88 PHE A N 1
ATOM 687 C CA . PHE A 1 88 ? 3.068 8.515 15.440 1.00 63.88 88 PHE A CA 1
ATOM 688 C C . PHE A 1 88 ? 2.508 8.182 16.819 1.00 63.88 88 PHE A C 1
ATOM 690 O O . PHE A 1 88 ? 2.881 8.821 17.803 1.00 63.88 88 PHE A O 1
ATOM 697 N N . PRO A 1 89 ? 1.578 7.221 16.893 1.00 58.16 89 PRO A N 1
ATOM 698 C CA . PRO A 1 89 ? 2.014 5.828 16.930 1.00 58.16 89 PRO A CA 1
ATOM 699 C C . PRO A 1 89 ? 1.143 4.877 16.083 1.00 58.16 89 PRO A C 1
ATOM 701 O O . PRO A 1 89 ? 0.034 5.233 15.700 1.00 58.16 89 PRO A O 1
ATOM 704 N N . ILE A 1 90 ? 1.619 3.625 15.952 1.00 49.81 90 ILE A N 1
ATOM 705 C CA . ILE A 1 90 ? 0.924 2.401 15.472 1.00 49.81 90 ILE A CA 1
ATOM 706 C C . ILE A 1 90 ? 1.170 2.163 13.959 1.00 49.81 90 ILE A C 1
ATOM 708 O O . ILE A 1 90 ? 0.760 2.968 13.142 1.00 49.81 90 ILE A O 1
ATOM 712 N N . PHE A 1 91 ? 1.918 1.150 13.492 1.00 48.41 91 PHE A N 1
ATOM 713 C CA . PHE A 1 91 ? 1.816 -0.289 13.767 1.00 48.41 91 PHE A CA 1
ATOM 714 C C . PHE A 1 91 ? 3.183 -0.981 13.940 1.00 48.41 91 PHE A C 1
ATOM 716 O O . PHE A 1 91 ? 3.918 -1.198 12.982 1.00 48.41 91 PHE A O 1
ATOM 723 N N . LEU A 1 92 ? 3.462 -1.443 15.159 1.00 46.53 92 LEU A N 1
ATOM 724 C CA . LEU A 1 92 ? 4.237 -2.663 15.384 1.00 46.53 92 LEU A CA 1
ATOM 725 C C . LEU A 1 92 ? 3.222 -3.745 15.746 1.00 46.53 92 LEU A C 1
ATOM 727 O O . LEU A 1 92 ? 2.557 -3.640 16.776 1.00 46.53 92 LEU A O 1
ATOM 731 N N . ARG A 1 93 ? 3.100 -4.787 14.925 1.00 40.16 93 ARG A N 1
ATOM 732 C CA . ARG A 1 93 ? 2.587 -6.068 15.409 1.00 40.16 93 ARG A CA 1
ATOM 733 C C . ARG A 1 93 ? 3.620 -7.139 15.116 1.00 40.16 93 ARG A C 1
ATOM 735 O O . ARG A 1 93 ? 3.698 -7.665 14.014 1.00 40.16 93 ARG A O 1
ATOM 742 N N . SER A 1 94 ? 4.406 -7.416 16.145 1.00 44.62 94 SER A N 1
ATOM 743 C CA . SER A 1 94 ? 5.105 -8.676 16.337 1.00 44.62 94 SER A CA 1
ATOM 744 C C . SER A 1 94 ? 4.063 -9.787 16.498 1.00 44.62 94 SER A C 1
ATOM 746 O O . SER A 1 94 ? 3.182 -9.683 17.357 1.00 44.62 94 SER A O 1
ATOM 748 N N . ALA A 1 95 ? 4.165 -10.825 15.677 1.00 40.75 95 ALA A N 1
ATOM 749 C CA . ALA A 1 95 ? 3.832 -12.205 16.014 1.00 40.75 95 ALA A CA 1
ATOM 750 C C . ALA A 1 95 ? 4.670 -13.103 15.102 1.00 40.75 95 ALA A C 1
ATOM 752 O O . ALA A 1 95 ? 4.620 -12.870 13.873 1.00 40.75 95 ALA A O 1
#

Foldseek 3Di:
DDPPQVVVLVVVVVVVVVVCVVVVFDKDKPPPDPDDDDDDDDDLDASIFMAGPCCVVCPPDPDADVVPHPHGPDGHHDDDDPDDDDPDDDDDDDD

pLDDT: mean 70.9, std 19.5, range [32.31, 96.81]

Radius of gyration: 14.49 Å; chains: 1; bounding box: 29×37×28 Å